Protein AF-A0A6L8BCR6-F1 (afdb_monomer_lite)

Radius of gyration: 25.53 Å; chains: 1; bounding box: 51×29×62 Å

Foldseek 3Di:
DDPPPPPPPPDDDDDDDDDDPVVVVVLVVVCVVVVHDSVVSVVVVCCVVVVVVVPPPDPCNPVPPPPDDDPVCVVVVCVPDVVVVVVVPD

Sequence (90 aa):
MLFITSYKMNIMARTTISMPEDLARMAQREAQRRGVSLSAVVRQALEQHLYRYRGRKLPWQGIVNRGVPAARDLDAELDRDWANDIVGDR

Secondary structure (DSSP, 8-state):
----------PPPP------HHHHHHHHHHHHHHTS-HHHHHHHHHHHHHHHHTT---TTTTTTTTTPPPGGGHHHHIIIIIHHHTTTT-

Structure (mmCIF, N/CA/C/O backbone):
data_AF-A0A6L8BCR6-F1
#
_entry.id   AF-A0A6L8BCR6-F1
#
loop_
_atom_site.group_PDB
_atom_site.id
_atom_site.type_symbol
_atom_site.label_atom_id
_atom_site.label_alt_id
_atom_site.label_comp_id
_atom_site.label_asym_id
_atom_site.label_entity_id
_atom_site.label_seq_id
_atom_site.pdbx_PDB_ins_code
_atom_site.Cartn_x
_atom_site.Cartn_y
_atom_site.Cartn_z
_atom_site.occupancy
_atom_site.B_iso_or_equiv
_atom_site.auth_seq_id
_atom_site.auth_comp_id
_atom_site.auth_asym_id
_atom_site.auth_atom_id
_atom_site.pdbx_PDB_model_num
ATOM 1 N N . MET A 1 1 ? 37.828 -18.799 -2.593 1.00 41.31 1 MET A N 1
ATOM 2 C CA . MET A 1 1 ? 37.143 -17.608 -3.135 1.00 41.31 1 MET A CA 1
ATOM 3 C C . MET A 1 1 ? 35.683 -17.691 -2.701 1.00 41.31 1 MET A C 1
ATOM 5 O O . MET A 1 1 ? 34.930 -18.460 -3.278 1.00 41.31 1 MET A O 1
ATOM 9 N N . LEU A 1 2 ? 35.327 -17.051 -1.584 1.00 33.94 2 LEU A N 1
ATOM 10 C CA . LEU A 1 2 ? 33.981 -17.134 -1.004 1.00 33.94 2 LEU A CA 1
ATOM 11 C C . LEU A 1 2 ? 33.117 -16.021 -1.604 1.00 33.94 2 LEU A C 1
ATOM 13 O O . LEU A 1 2 ? 33.380 -14.843 -1.373 1.00 33.94 2 LEU A O 1
ATOM 17 N N . PHE A 1 3 ? 32.106 -16.399 -2.387 1.00 40.91 3 PHE A N 1
ATOM 18 C CA . PHE A 1 3 ? 31.057 -15.491 -2.838 1.00 40.91 3 PHE A CA 1
ATOM 19 C C . PHE A 1 3 ? 30.186 -15.134 -1.634 1.00 40.91 3 PHE A C 1
ATOM 21 O O . PHE A 1 3 ? 29.323 -15.907 -1.222 1.00 40.91 3 PHE A O 1
ATOM 28 N N . ILE A 1 4 ? 30.427 -13.963 -1.046 1.00 43.91 4 ILE A N 1
ATOM 29 C CA . ILE A 1 4 ? 29.484 -13.358 -0.108 1.00 43.91 4 ILE A CA 1
ATOM 30 C C . ILE A 1 4 ? 28.322 -12.860 -0.962 1.00 43.91 4 ILE A C 1
ATOM 32 O O . ILE A 1 4 ? 28.360 -11.763 -1.519 1.00 43.91 4 ILE A O 1
ATOM 36 N N . THR A 1 5 ? 27.307 -13.704 -1.125 1.00 45.81 5 THR A N 1
ATOM 37 C CA . THR A 1 5 ? 26.014 -13.304 -1.674 1.00 45.81 5 THR A CA 1
ATOM 38 C C . THR A 1 5 ? 25.532 -12.125 -0.841 1.00 45.81 5 THR A C 1
ATOM 40 O O . THR A 1 5 ? 25.254 -12.273 0.348 1.00 45.81 5 THR A O 1
ATOM 43 N N . SER A 1 6 ? 25.510 -10.936 -1.443 1.00 46.59 6 SER A N 1
ATOM 44 C CA . SER A 1 6 ? 25.025 -9.712 -0.815 1.00 46.59 6 SER A CA 1
ATOM 45 C C . SER A 1 6 ? 23.593 -9.950 -0.339 1.00 46.59 6 SER A C 1
ATOM 47 O O . SER A 1 6 ? 22.647 -9.951 -1.128 1.00 46.59 6 SER A O 1
ATOM 49 N N . TYR A 1 7 ? 23.433 -10.212 0.957 1.00 52.22 7 TYR A N 1
ATOM 50 C CA . TYR A 1 7 ? 22.138 -10.247 1.612 1.00 52.22 7 TYR A CA 1
ATOM 51 C C . TYR A 1 7 ? 21.646 -8.804 1.642 1.00 52.22 7 TYR A C 1
ATOM 53 O O . TYR A 1 7 ? 21.942 -8.040 2.561 1.00 52.22 7 TYR A O 1
ATOM 61 N N . LYS A 1 8 ? 20.963 -8.387 0.574 1.00 61.88 8 LYS A N 1
ATOM 62 C CA . LYS A 1 8 ? 20.281 -7.100 0.525 1.00 61.88 8 LYS A CA 1
ATOM 63 C C . LYS A 1 8 ? 19.164 -7.180 1.560 1.00 61.88 8 LYS A C 1
ATOM 65 O O . LYS A 1 8 ? 18.075 -7.670 1.275 1.00 61.88 8 LYS A O 1
ATOM 70 N N . MET A 1 9 ? 19.473 -6.778 2.790 1.00 55.31 9 MET A N 1
ATOM 71 C CA . MET A 1 9 ? 18.509 -6.686 3.873 1.00 55.31 9 MET A CA 1
ATOM 72 C C . MET A 1 9 ? 17.385 -5.793 3.352 1.00 55.31 9 MET A C 1
ATOM 74 O O . MET A 1 9 ? 17.606 -4.621 3.049 1.00 55.31 9 MET A O 1
ATOM 78 N N . ASN A 1 10 ? 16.216 -6.382 3.105 1.00 64.38 10 ASN A N 1
ATOM 79 C CA . ASN A 1 10 ? 15.080 -5.693 2.510 1.00 64.38 10 ASN A CA 1
ATOM 80 C C . ASN A 1 10 ? 14.486 -4.775 3.585 1.00 64.38 10 ASN A C 1
ATOM 82 O O . ASN A 1 10 ? 13.541 -5.134 4.283 1.00 64.38 10 ASN A O 1
ATOM 86 N N . ILE A 1 11 ? 15.138 -3.637 3.816 1.00 72.12 11 ILE A N 1
ATOM 87 C CA . ILE A 1 11 ? 14.716 -2.665 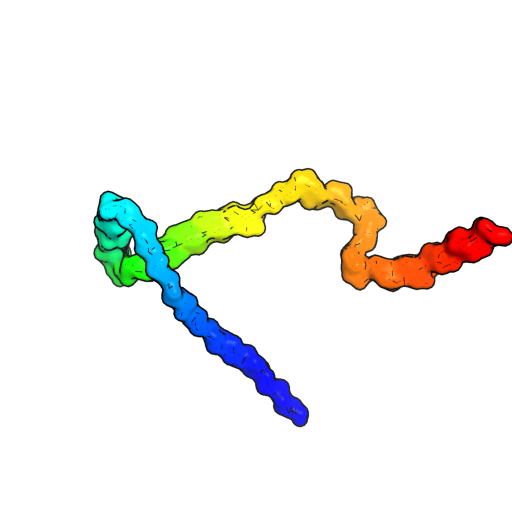4.818 1.00 72.12 11 ILE A CA 1
ATOM 88 C C . ILE A 1 11 ? 13.383 -2.096 4.335 1.00 72.12 11 ILE A C 1
ATOM 90 O O . ILE A 1 11 ? 13.302 -1.508 3.256 1.00 72.12 11 ILE A O 1
ATOM 94 N N . MET A 1 12 ? 12.321 -2.281 5.123 1.00 79.69 12 MET A N 1
ATOM 95 C CA . MET A 1 12 ? 11.036 -1.662 4.816 1.00 79.69 12 MET A CA 1
ATOM 96 C C . MET A 1 12 ? 11.171 -0.143 4.910 1.00 79.69 12 MET A C 1
ATOM 98 O O . MET A 1 12 ? 11.414 0.400 5.989 1.00 79.69 12 MET A O 1
ATOM 102 N N . ALA A 1 13 ? 10.963 0.549 3.792 1.00 84.31 13 ALA A N 1
ATOM 103 C CA . ALA A 1 13 ? 10.838 1.997 3.797 1.00 84.31 13 ALA A CA 1
ATOM 104 C C . ALA A 1 13 ? 9.582 2.406 4.586 1.00 84.31 13 ALA A C 1
ATOM 106 O O . ALA A 1 13 ? 8.492 1.871 4.368 1.00 84.31 13 ALA A O 1
ATOM 107 N N . ARG A 1 14 ? 9.735 3.356 5.514 1.00 88.38 14 ARG A N 1
ATOM 108 C CA . ARG A 1 14 ? 8.611 3.946 6.246 1.00 88.38 14 ARG A CA 1
ATOM 109 C C . ARG A 1 14 ? 8.130 5.182 5.498 1.00 88.38 14 ARG A C 1
ATOM 111 O O . ARG A 1 14 ? 8.865 6.157 5.383 1.00 88.38 14 ARG A O 1
ATOM 118 N N . THR A 1 15 ? 6.885 5.150 5.042 1.00 90.88 15 THR A N 1
ATOM 119 C CA . THR A 1 15 ? 6.247 6.278 4.358 1.00 90.88 15 THR A CA 1
ATOM 120 C C . THR A 1 15 ? 5.039 6.735 5.161 1.00 90.88 15 THR A C 1
ATOM 122 O O . THR A 1 15 ? 4.141 5.941 5.440 1.00 90.88 15 THR A O 1
ATOM 125 N N . THR A 1 16 ? 5.016 8.012 5.537 1.00 94.25 16 THR A N 1
ATOM 126 C CA . THR A 1 16 ? 3.841 8.647 6.142 1.00 94.25 16 THR A CA 1
ATOM 127 C C . THR A 1 16 ? 2.998 9.244 5.026 1.00 94.25 16 THR A C 1
ATOM 129 O O . THR A 1 16 ? 3.494 10.057 4.251 1.00 94.25 16 THR A O 1
ATOM 132 N N . ILE A 1 17 ? 1.734 8.836 4.936 1.00 91.00 17 ILE A N 1
ATOM 133 C CA . ILE A 1 17 ? 0.782 9.353 3.950 1.00 91.00 17 ILE A CA 1
ATOM 134 C C . ILE A 1 17 ? -0.376 10.032 4.672 1.00 91.00 17 ILE A C 1
ATOM 136 O O . ILE A 1 17 ? -0.854 9.532 5.689 1.00 91.00 17 ILE A O 1
ATOM 140 N N . SER A 1 18 ? -0.830 11.160 4.135 1.00 95.38 18 SER A N 1
ATOM 141 C CA . SER A 1 18 ? -2.119 11.736 4.519 1.00 95.38 18 SER A CA 1
ATOM 142 C C . SER A 1 18 ? -3.198 11.094 3.656 1.00 95.38 18 SER A C 1
ATOM 144 O O . SER A 1 18 ? -3.010 10.946 2.449 1.00 95.38 18 SER A O 1
ATOM 146 N N . MET A 1 19 ? -4.310 10.690 4.263 1.00 94.31 19 MET A N 1
ATOM 147 C CA . MET A 1 19 ? -5.447 10.122 3.543 1.00 94.31 19 MET A CA 1
ATOM 148 C C . MET A 1 19 ? -6.763 10.682 4.086 1.00 94.31 19 MET A C 1
ATOM 150 O O . MET A 1 19 ? -6.814 11.048 5.262 1.00 94.31 19 MET A O 1
ATOM 154 N N . PRO A 1 20 ? -7.818 10.727 3.257 1.00 97.56 20 PRO A N 1
ATOM 155 C CA . PRO A 1 20 ? -9.163 11.050 3.715 1.00 97.56 20 PRO A CA 1
ATOM 156 C C . PRO A 1 20 ? -9.617 10.142 4.870 1.00 97.56 20 PRO A C 1
ATOM 158 O O . PRO A 1 20 ? -9.305 8.948 4.908 1.00 97.56 20 PRO A O 1
ATOM 161 N N . GLU A 1 21 ? -10.343 10.709 5.834 1.00 96.25 21 GLU A N 1
ATOM 162 C CA . GLU A 1 21 ? -10.737 10.011 7.066 1.00 96.25 21 GLU A CA 1
ATOM 163 C C . GLU A 1 21 ? -11.720 8.857 6.806 1.00 96.25 21 GLU A C 1
ATOM 165 O O . GLU A 1 21 ? -11.661 7.797 7.433 1.00 96.25 21 GLU A O 1
ATOM 170 N N . ASP A 1 22 ? -12.633 9.039 5.859 1.00 97.38 22 ASP A N 1
ATOM 171 C CA . ASP A 1 22 ? -13.522 7.995 5.358 1.00 97.38 22 ASP A CA 1
ATOM 172 C C . ASP A 1 22 ? -12.735 6.804 4.790 1.00 97.38 22 ASP A C 1
ATOM 174 O O . ASP A 1 22 ? -13.018 5.657 5.152 1.00 97.38 22 ASP A O 1
ATOM 178 N N . LEU A 1 23 ? -11.690 7.061 3.999 1.00 96.00 23 LEU A N 1
ATOM 179 C CA . LEU A 1 23 ? -10.816 6.019 3.461 1.00 96.00 23 LEU A CA 1
ATOM 180 C C . LEU A 1 23 ? -10.038 5.292 4.566 1.00 96.00 23 LEU A C 1
ATOM 182 O O . LEU A 1 23 ? -9.959 4.059 4.552 1.00 96.00 23 LEU A O 1
ATOM 186 N N . ALA A 1 24 ? -9.529 6.028 5.556 1.00 95.94 24 ALA A N 1
ATOM 187 C CA . ALA A 1 24 ? -8.856 5.444 6.714 1.00 95.94 24 ALA A CA 1
ATOM 188 C C . ALA A 1 24 ? -9.787 4.499 7.494 1.00 95.94 24 ALA A C 1
ATOM 190 O O . ALA A 1 24 ? -9.401 3.369 7.813 1.00 95.94 24 ALA A O 1
ATOM 191 N N . ARG A 1 25 ? -11.037 4.917 7.739 1.00 97.19 25 ARG A N 1
ATOM 192 C CA . ARG A 1 25 ? -12.050 4.090 8.417 1.00 97.19 25 ARG A CA 1
ATOM 193 C C . ARG A 1 25 ? -12.393 2.835 7.620 1.00 97.19 25 ARG A C 1
ATOM 195 O O . ARG A 1 25 ? -12.503 1.758 8.207 1.00 97.19 25 ARG A O 1
ATOM 202 N N . MET A 1 26 ? -12.538 2.943 6.300 1.00 96.81 26 MET A N 1
ATOM 203 C CA . MET A 1 26 ? -12.779 1.777 5.442 1.00 96.81 26 MET A CA 1
ATOM 204 C C . MET A 1 26 ? -11.619 0.777 5.509 1.00 96.81 26 MET A C 1
ATOM 206 O O . MET A 1 26 ? -11.851 -0.417 5.703 1.00 96.81 26 MET A O 1
ATOM 210 N N . ALA A 1 27 ? -10.376 1.255 5.429 1.00 95.31 27 ALA A N 1
ATOM 211 C CA . ALA A 1 27 ? -9.196 0.399 5.509 1.00 95.31 27 ALA A CA 1
ATOM 212 C C . ALA A 1 27 ? -9.059 -0.290 6.881 1.00 95.31 27 ALA A C 1
ATOM 214 O O . ALA A 1 27 ? -8.705 -1.468 6.946 1.00 95.31 27 ALA A O 1
ATOM 215 N N . GLN A 1 28 ? -9.392 0.404 7.975 1.00 96.69 28 GLN A N 1
ATOM 216 C CA . GLN A 1 28 ? -9.407 -0.176 9.324 1.00 96.69 28 GLN A CA 1
ATOM 217 C C . GLN A 1 28 ? -10.468 -1.268 9.481 1.00 96.69 28 GLN A C 1
ATOM 219 O O . GLN A 1 28 ? -10.166 -2.335 10.017 1.00 96.69 28 GLN A O 1
ATOM 224 N N . ARG A 1 29 ? -11.689 -1.037 8.986 1.00 97.75 29 ARG A N 1
ATOM 225 C CA . ARG A 1 29 ? -12.747 -2.060 8.990 1.00 97.75 29 ARG A CA 1
ATOM 226 C C . ARG A 1 29 ? -12.322 -3.300 8.214 1.00 97.75 29 ARG A C 1
ATOM 228 O O . ARG A 1 29 ? -12.550 -4.414 8.673 1.00 97.75 29 ARG A O 1
ATOM 235 N N . GLU A 1 30 ? -11.665 -3.116 7.072 1.00 97.56 30 GLU A N 1
ATOM 236 C CA . GLU A 1 30 ? -11.187 -4.240 6.268 1.00 97.56 30 GLU A CA 1
ATOM 237 C C . GLU A 1 30 ? -10.061 -5.013 6.966 1.00 97.56 30 GLU A C 1
ATOM 239 O O . GLU A 1 30 ? -10.043 -6.244 6.927 1.00 97.56 30 GLU A O 1
ATOM 244 N N . ALA A 1 31 ? -9.160 -4.310 7.655 1.00 97.44 31 ALA A N 1
ATOM 245 C CA . ALA A 1 31 ? -8.114 -4.922 8.470 1.00 97.44 31 ALA A CA 1
ATOM 246 C C . ALA A 1 31 ? -8.715 -5.786 9.591 1.00 97.44 31 ALA A C 1
ATOM 248 O O . ALA A 1 31 ? -8.333 -6.946 9.748 1.00 97.44 31 ALA A O 1
ATOM 249 N N . GLN A 1 32 ? -9.721 -5.258 10.297 1.00 97.56 32 GLN A N 1
ATOM 250 C CA . GLN A 1 32 ? -10.460 -5.990 11.329 1.00 97.56 32 GLN A CA 1
ATOM 251 C C . GLN A 1 32 ? -11.189 -7.207 10.752 1.00 97.56 32 GLN A C 1
ATOM 253 O O . GLN A 1 32 ? -11.048 -8.306 11.283 1.00 97.56 32 GLN A O 1
ATOM 258 N N . ARG A 1 33 ? -11.908 -7.041 9.633 1.00 97.50 33 ARG A N 1
ATOM 259 C CA . ARG A 1 33 ? -12.649 -8.130 8.977 1.00 97.50 33 ARG A CA 1
ATOM 260 C C . ARG A 1 33 ? -11.740 -9.292 8.577 1.00 97.50 33 ARG A C 1
ATOM 262 O O . ARG A 1 33 ? -12.152 -10.443 8.657 1.00 97.50 33 ARG A O 1
ATOM 269 N N . ARG A 1 34 ? -10.521 -8.990 8.122 1.00 96.50 34 ARG A N 1
ATOM 270 C CA . ARG A 1 34 ? -9.537 -9.987 7.675 1.00 96.50 34 ARG A CA 1
ATOM 271 C C . ARG A 1 34 ? -8.628 -10.504 8.793 1.00 96.50 34 ARG A C 1
ATOM 273 O O . ARG A 1 34 ? -7.868 -11.431 8.540 1.00 96.50 34 ARG A O 1
ATOM 280 N N . GLY A 1 35 ? -8.658 -9.905 9.986 1.00 97.44 35 GLY A N 1
ATOM 281 C CA . GLY A 1 35 ? -7.737 -10.245 11.074 1.00 97.44 35 GLY A CA 1
ATOM 282 C C . GLY A 1 35 ? -6.268 -9.934 10.759 1.00 97.44 35 GLY A C 1
ATOM 283 O O . GLY A 1 35 ? -5.378 -10.644 11.219 1.00 97.44 35 GLY A O 1
ATOM 284 N N . VAL A 1 36 ? -5.996 -8.900 9.953 1.00 97.12 36 VAL A N 1
ATOM 285 C CA . VAL A 1 36 ? -4.631 -8.497 9.555 1.00 97.12 36 VAL A CA 1
ATOM 286 C C . VAL A 1 36 ? -4.347 -7.045 9.935 1.00 97.12 36 VAL A C 1
ATOM 288 O O . VAL A 1 36 ? -5.249 -6.290 10.290 1.00 97.12 36 VAL A O 1
ATOM 291 N N . SER A 1 37 ? -3.085 -6.617 9.851 1.00 96.75 37 SER A N 1
ATOM 292 C CA . SER A 1 37 ? -2.724 -5.223 10.125 1.00 96.75 37 SER A CA 1
ATOM 293 C C . SER A 1 37 ? -3.205 -4.267 9.026 1.00 96.75 37 SER A C 1
ATOM 295 O O . SER A 1 37 ? -3.272 -4.618 7.846 1.00 96.75 37 SER A O 1
ATOM 297 N N . LEU A 1 38 ? -3.442 -3.002 9.393 1.00 94.81 38 LEU A N 1
ATOM 298 C CA . LEU A 1 38 ? -3.759 -1.935 8.435 1.00 94.81 38 LEU A CA 1
ATOM 299 C C . LEU A 1 38 ? -2.682 -1.807 7.345 1.00 94.81 38 LEU A C 1
ATOM 301 O O . LEU A 1 38 ? -2.994 -1.662 6.167 1.00 94.81 38 LEU A O 1
ATOM 305 N N . SER A 1 39 ? -1.407 -1.921 7.726 1.00 92.94 39 SER A N 1
ATOM 306 C CA . SER A 1 39 ? -0.287 -1.879 6.783 1.00 92.94 39 SER A CA 1
ATOM 307 C C . SER A 1 39 ? -0.301 -3.040 5.787 1.00 92.94 39 SER A C 1
ATOM 309 O O . SER A 1 39 ? 0.106 -2.847 4.644 1.00 92.94 39 SER A O 1
ATOM 311 N N . ALA A 1 40 ? -0.798 -4.221 6.173 1.00 94.25 40 ALA A N 1
ATOM 312 C CA . ALA A 1 40 ? -0.967 -5.345 5.257 1.00 94.25 40 ALA A CA 1
ATOM 313 C C . ALA A 1 40 ? -2.078 -5.078 4.232 1.00 94.25 40 ALA A C 1
ATOM 315 O O . ALA A 1 40 ? -1.867 -5.313 3.043 1.00 94.25 40 ALA A O 1
ATOM 316 N N . VAL A 1 41 ? -3.213 -4.515 4.665 1.00 96.06 41 VAL A N 1
ATOM 317 C CA . VAL A 1 41 ? -4.304 -4.108 3.759 1.00 96.06 41 VAL A CA 1
ATOM 318 C C . VAL A 1 41 ? -3.819 -3.063 2.757 1.00 96.06 41 VAL A C 1
ATOM 320 O O . VAL A 1 41 ? -4.020 -3.221 1.553 1.00 96.06 41 VAL A O 1
ATOM 323 N N . VAL A 1 42 ? -3.136 -2.021 3.240 1.00 94.19 42 VAL A N 1
ATOM 324 C CA . VAL A 1 42 ? -2.601 -0.947 2.391 1.00 94.19 42 VAL A CA 1
ATOM 325 C C . VAL A 1 42 ? -1.559 -1.488 1.413 1.00 94.19 42 VAL A C 1
ATOM 327 O O . VAL A 1 42 ? -1.620 -1.167 0.228 1.00 94.19 42 VAL A O 1
ATOM 330 N N . ARG A 1 43 ? -0.643 -2.354 1.871 1.00 91.88 43 ARG A N 1
ATOM 331 C CA . ARG A 1 43 ? 0.342 -3.009 0.999 1.00 91.88 43 ARG A CA 1
ATOM 332 C C . ARG A 1 43 ? -0.345 -3.797 -0.110 1.00 91.88 43 ARG A C 1
ATOM 334 O O . ARG A 1 43 ? -0.027 -3.583 -1.271 1.00 91.88 43 ARG A O 1
ATOM 341 N N . GLN A 1 44 ? -1.311 -4.648 0.232 1.00 93.00 44 GLN A N 1
ATOM 342 C CA . GLN A 1 44 ? -2.029 -5.461 -0.747 1.00 93.00 44 GLN A CA 1
ATOM 343 C C . GLN A 1 44 ? -2.779 -4.592 -1.767 1.00 93.00 44 GLN A C 1
ATOM 345 O O . GLN A 1 44 ? -2.752 -4.888 -2.960 1.00 93.00 44 GLN A O 1
ATOM 350 N N . ALA A 1 45 ? -3.424 -3.510 -1.324 1.00 93.19 45 ALA A N 1
ATOM 351 C CA . ALA A 1 45 ? -4.116 -2.585 -2.218 1.00 93.19 45 ALA A CA 1
ATOM 352 C C . ALA A 1 45 ? -3.143 -1.885 -3.185 1.00 93.19 45 ALA A C 1
ATOM 354 O O . ALA A 1 45 ? -3.409 -1.815 -4.386 1.00 93.19 45 AL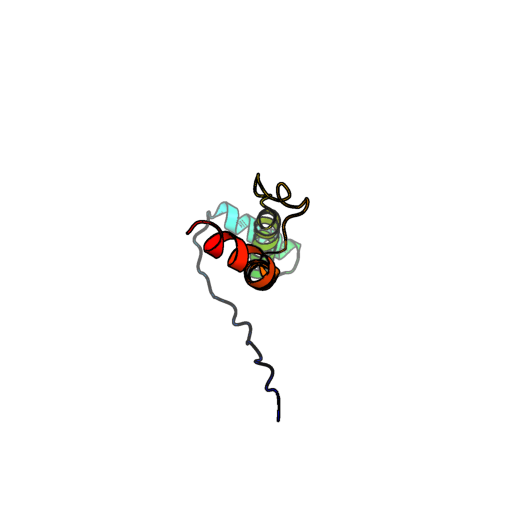A A O 1
ATOM 355 N N . LEU A 1 46 ? -1.995 -1.416 -2.680 1.00 91.69 46 LEU A N 1
ATOM 356 C CA . LEU A 1 46 ? -0.946 -0.804 -3.497 1.00 91.69 46 LEU A CA 1
ATOM 357 C C . LEU A 1 46 ? -0.336 -1.803 -4.477 1.00 91.69 46 LEU A C 1
ATOM 359 O O . LEU A 1 46 ? -0.153 -1.467 -5.641 1.00 91.69 46 LEU A O 1
ATOM 363 N N . GLU A 1 47 ? -0.057 -3.027 -4.040 1.00 90.19 47 GLU A N 1
ATOM 364 C CA . GLU A 1 47 ? 0.429 -4.097 -4.906 1.00 90.19 47 GLU A CA 1
ATOM 365 C C . GLU A 1 47 ? -0.577 -4.372 -6.023 1.00 90.19 47 GLU A C 1
ATOM 367 O O . GLU A 1 47 ? -0.220 -4.282 -7.191 1.00 90.19 47 GLU A O 1
ATOM 372 N N . GLN A 1 48 ? -1.846 -4.619 -5.705 1.00 90.12 48 GLN A N 1
ATOM 373 C CA . GLN A 1 48 ? -2.874 -4.879 -6.717 1.00 90.12 48 GLN A CA 1
ATOM 374 C C . GLN A 1 48 ? -3.016 -3.727 -7.716 1.00 90.12 48 GLN A C 1
ATOM 376 O O . GLN A 1 48 ? -3.146 -3.964 -8.919 1.00 90.12 48 GLN A O 1
ATOM 381 N N . HIS A 1 49 ? -2.965 -2.485 -7.235 1.00 88.06 49 HIS A N 1
ATOM 382 C CA . HIS A 1 49 ? -3.055 -1.315 -8.095 1.00 88.06 49 HIS A CA 1
ATOM 383 C C . HIS A 1 49 ? -1.810 -1.183 -8.980 1.00 88.06 49 HIS A C 1
ATOM 385 O O . HIS A 1 49 ? -1.922 -1.148 -10.201 1.00 88.06 49 HIS A O 1
ATOM 391 N N . LEU A 1 50 ? -0.614 -1.177 -8.391 1.00 85.31 50 LEU A N 1
ATOM 392 C CA . LEU A 1 50 ? 0.642 -0.923 -9.099 1.00 85.31 50 LEU A CA 1
ATOM 393 C C . LEU A 1 50 ? 1.096 -2.103 -9.968 1.00 85.31 50 LEU A C 1
ATOM 395 O O . LEU A 1 50 ? 1.621 -1.876 -11.057 1.00 85.31 50 LEU A O 1
ATOM 399 N N . TYR A 1 51 ? 0.866 -3.355 -9.558 1.00 73.00 51 TYR A N 1
ATOM 400 C CA . TYR A 1 51 ? 1.126 -4.519 -10.414 1.00 73.00 51 TYR A CA 1
ATOM 401 C C . TYR A 1 51 ? 0.239 -4.504 -11.657 1.00 73.00 51 TYR A C 1
ATOM 403 O O . TYR A 1 51 ? 0.718 -4.847 -12.736 1.00 73.00 51 TYR A O 1
ATOM 411 N N . ARG A 1 52 ? -1.004 -4.015 -11.555 1.00 62.34 52 ARG A N 1
ATOM 412 C CA . ARG A 1 52 ? -1.861 -3.806 -12.730 1.00 62.34 52 ARG A CA 1
ATOM 413 C C . ARG A 1 52 ? -1.281 -2.768 -13.702 1.00 62.34 52 ARG A C 1
ATOM 415 O O . ARG A 1 52 ? -1.502 -2.88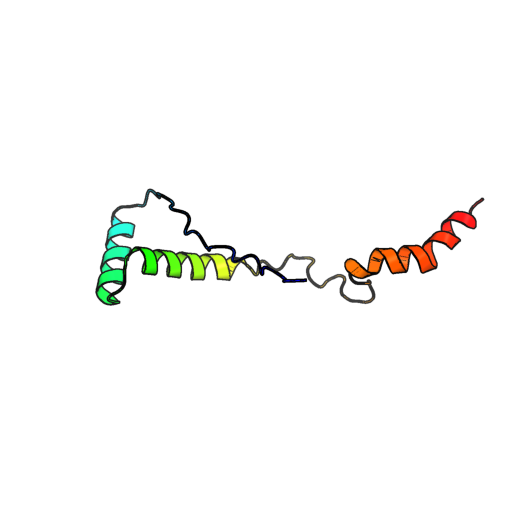3 -14.903 1.00 62.34 52 ARG A O 1
ATOM 422 N N . TYR A 1 53 ? -0.486 -1.813 -13.214 1.00 59.53 53 TYR A N 1
ATOM 423 C CA . TYR A 1 53 ? 0.207 -0.812 -14.038 1.00 59.53 53 TYR A CA 1
ATOM 424 C C . TYR A 1 53 ? 1.577 -1.248 -14.575 1.00 59.53 53 TYR A C 1
ATOM 426 O O . TYR A 1 53 ? 2.071 -0.630 -15.519 1.00 59.53 53 TYR A O 1
ATOM 434 N N . ARG A 1 54 ? 2.190 -2.324 -14.058 1.00 58.69 54 ARG A N 1
ATOM 435 C CA . ARG A 1 54 ? 3.480 -2.834 -14.573 1.00 58.69 54 ARG A CA 1
ATOM 436 C C . ARG A 1 54 ? 3.408 -3.409 -15.992 1.00 58.69 54 ARG A C 1
ATOM 438 O O . ARG A 1 54 ? 4.443 -3.714 -16.571 1.00 58.69 54 ARG A O 1
ATOM 445 N N . GLY A 1 55 ? 2.212 -3.515 -16.565 1.00 58.56 55 GLY A N 1
ATOM 446 C CA . GLY A 1 55 ? 1.975 -3.934 -17.943 1.00 58.56 55 GLY A CA 1
ATOM 447 C C . GLY A 1 55 ? 1.453 -2.819 -18.844 1.00 58.56 55 GLY A C 1
ATOM 448 O O . GLY A 1 55 ? 0.550 -3.083 -19.638 1.00 58.56 55 GLY A O 1
ATOM 449 N N . ARG A 1 56 ? 1.956 -1.576 -18.752 1.00 57.22 56 ARG A N 1
ATOM 450 C CA . ARG A 1 56 ? 1.650 -0.595 -19.805 1.00 57.22 56 ARG A CA 1
ATOM 451 C C . ARG A 1 56 ? 2.286 -1.094 -21.104 1.00 57.22 56 ARG A C 1
ATOM 453 O O . ARG A 1 56 ? 3.480 -0.909 -21.310 1.00 57.22 56 ARG A O 1
ATOM 460 N N . LYS A 1 57 ? 1.485 -1.739 -21.960 1.00 58.91 57 LYS A N 1
ATOM 461 C CA . LYS A 1 57 ? 1.866 -2.046 -23.341 1.00 58.91 57 LYS A CA 1
ATOM 462 C C . LYS A 1 57 ? 2.279 -0.731 -23.988 1.00 58.91 57 LYS A C 1
ATOM 464 O O . LYS A 1 57 ? 1.440 0.159 -24.153 1.00 58.91 57 LYS A O 1
ATOM 469 N N . LEU A 1 58 ? 3.564 -0.579 -24.292 1.00 67.06 58 LEU A N 1
ATOM 470 C CA . LEU A 1 58 ? 3.996 0.552 -25.104 1.00 67.06 58 LEU A CA 1
ATOM 471 C C . LEU A 1 58 ? 3.361 0.361 -26.488 1.00 67.06 58 LEU A C 1
ATOM 473 O O . LEU A 1 58 ? 3.331 -0.772 -26.971 1.00 67.06 58 LEU A O 1
ATOM 477 N N . PRO A 1 59 ? 2.837 1.414 -27.136 1.00 67.38 59 PRO A N 1
ATOM 478 C CA . PRO A 1 59 ? 2.158 1.259 -28.422 1.00 67.38 59 PRO A CA 1
ATOM 479 C C . PRO A 1 59 ? 3.066 0.664 -29.511 1.00 67.38 59 PRO A C 1
ATOM 481 O O . PRO A 1 59 ? 2.572 0.080 -30.466 1.00 67.38 59 PRO A O 1
ATOM 484 N N . TRP A 1 60 ? 4.387 0.744 -29.335 1.00 66.81 60 TRP A N 1
ATOM 485 C CA . TRP A 1 60 ? 5.393 0.144 -30.212 1.00 66.81 60 TRP A CA 1
ATOM 486 C C . TRP A 1 60 ? 5.942 -1.212 -29.738 1.00 66.81 60 TRP A C 1
ATOM 488 O O . TRP A 1 60 ? 6.784 -1.814 -30.408 1.00 66.81 60 TRP A O 1
ATOM 498 N N . GLN A 1 61 ? 5.495 -1.720 -28.588 1.00 69.00 61 GLN A N 1
ATOM 499 C CA . GLN A 1 61 ? 5.968 -2.991 -28.044 1.00 69.00 61 GLN A CA 1
ATOM 500 C C . GLN A 1 61 ? 5.509 -4.149 -28.938 1.00 69.00 61 GLN A C 1
ATOM 502 O O . GLN A 1 61 ? 4.319 -4.443 -29.023 1.00 69.00 61 GLN A O 1
ATOM 507 N N . GLY A 1 62 ? 6.463 -4.806 -29.603 1.00 64.31 62 GLY A N 1
ATOM 508 C CA . GLY A 1 62 ? 6.210 -5.896 -30.551 1.00 64.31 62 GLY A CA 1
ATOM 509 C C . GLY A 1 62 ? 6.180 -5.487 -32.028 1.00 64.31 62 GLY A C 1
ATOM 510 O O . GLY A 1 62 ? 6.117 -6.377 -32.871 1.00 64.31 62 GLY A O 1
ATOM 511 N N . ILE A 1 63 ? 6.292 -4.190 -32.359 1.00 65.75 63 ILE A N 1
ATOM 512 C CA . ILE A 1 63 ? 6.398 -3.726 -33.758 1.00 65.75 63 ILE A CA 1
ATOM 513 C C . ILE A 1 63 ? 7.716 -4.197 -34.400 1.00 65.75 63 ILE A C 1
ATOM 515 O O . ILE A 1 63 ? 7.732 -4.583 -35.563 1.00 65.75 63 ILE A O 1
ATOM 519 N N . VAL A 1 64 ? 8.808 -4.230 -33.632 1.00 60.41 64 VAL A N 1
ATOM 520 C CA . VAL A 1 64 ? 10.167 -4.534 -34.125 1.00 60.41 64 VAL A CA 1
ATOM 521 C C . VAL A 1 64 ? 10.578 -6.010 -34.026 1.00 60.41 64 VAL A C 1
ATOM 523 O O . VAL A 1 64 ? 11.703 -6.358 -34.355 1.00 60.41 64 VAL A O 1
ATOM 526 N N . ASN A 1 65 ? 9.681 -6.921 -33.631 1.00 57.09 65 ASN A N 1
ATOM 527 C CA . ASN A 1 65 ? 10.044 -8.331 -33.404 1.00 57.09 65 ASN A CA 1
ATOM 528 C C . ASN A 1 65 ? 10.182 -9.184 -34.687 1.00 57.09 65 ASN A C 1
ATOM 530 O O . ASN A 1 65 ? 10.338 -10.400 -34.588 1.00 57.09 65 ASN A O 1
ATOM 534 N N . ARG A 1 66 ? 10.118 -8.597 -35.891 1.00 54.44 66 ARG A N 1
ATOM 535 C CA . ARG A 1 66 ? 10.447 -9.311 -37.139 1.00 54.44 66 ARG A CA 1
ATOM 536 C C . ARG A 1 66 ? 11.828 -8.896 -37.628 1.00 54.44 66 ARG A C 1
ATOM 538 O O . ARG A 1 66 ? 11.962 -7.859 -38.261 1.00 54.44 66 ARG A O 1
ATOM 545 N N . GLY A 1 67 ? 12.819 -9.743 -37.362 1.00 61.59 67 GLY A N 1
ATOM 546 C CA . GLY A 1 67 ? 14.127 -9.684 -38.019 1.00 61.59 67 GLY A CA 1
ATOM 547 C C . GLY A 1 67 ? 15.113 -8.651 -37.476 1.00 61.59 67 GLY A C 1
ATOM 548 O O . GLY A 1 67 ? 16.179 -8.520 -38.057 1.00 61.59 67 GLY A O 1
ATOM 549 N N . VAL A 1 68 ? 14.794 -7.944 -36.386 1.00 65.38 68 VAL A N 1
ATOM 550 C CA . VAL A 1 68 ? 15.750 -7.047 -35.723 1.00 65.38 68 VAL A CA 1
ATOM 551 C C . VAL A 1 68 ? 16.439 -7.803 -34.578 1.00 65.38 68 VAL A C 1
ATOM 553 O O . VAL A 1 68 ? 15.740 -8.439 -33.779 1.00 65.38 68 VAL A O 1
ATOM 556 N N . PRO A 1 69 ? 17.777 -7.754 -34.476 1.00 67.19 69 PRO A N 1
ATOM 557 C CA . PRO A 1 69 ? 18.528 -8.378 -33.390 1.00 67.19 69 PRO A CA 1
ATOM 558 C C . PRO A 1 69 ? 18.110 -7.821 -32.034 1.00 67.19 69 PRO A C 1
ATOM 560 O O . PRO A 1 69 ? 17.667 -6.674 -31.912 1.00 67.19 69 PRO A O 1
ATOM 563 N N . ALA A 1 70 ? 18.263 -8.621 -30.979 1.00 73.88 70 ALA A N 1
ATOM 564 C CA . ALA A 1 70 ? 18.035 -8.103 -29.640 1.00 73.88 70 ALA A CA 1
ATOM 565 C C . ALA A 1 70 ? 19.075 -7.019 -29.320 1.00 73.88 70 ALA A C 1
ATOM 567 O O . ALA A 1 70 ? 20.221 -7.103 -29.743 1.00 73.88 70 ALA A O 1
ATOM 568 N N . ALA A 1 71 ? 18.701 -6.032 -28.499 1.00 73.06 71 ALA A N 1
ATOM 569 C CA . ALA A 1 71 ? 19.578 -4.907 -28.155 1.00 73.06 71 ALA A CA 1
ATOM 570 C C . ALA A 1 71 ? 20.949 -5.331 -27.586 1.00 73.06 71 ALA A C 1
ATOM 572 O O . ALA A 1 71 ? 21.929 -4.617 -27.734 1.00 73.06 71 ALA A O 1
ATOM 573 N N . ARG A 1 72 ? 21.017 -6.503 -26.946 1.00 76.00 72 ARG A N 1
ATOM 574 C CA . ARG A 1 72 ? 22.254 -7.083 -26.400 1.00 76.00 72 ARG A CA 1
ATOM 575 C C . ARG A 1 72 ? 23.208 -7.645 -27.461 1.00 76.00 72 ARG A C 1
ATOM 577 O O . ARG A 1 72 ? 24.368 -7.868 -27.153 1.00 76.00 72 ARG A O 1
ATOM 584 N N . ASP A 1 73 ? 22.696 -7.918 -28.656 1.00 76.81 73 ASP A N 1
ATOM 585 C CA . ASP A 1 73 ? 23.430 -8.525 -29.767 1.00 76.81 73 ASP A CA 1
ATOM 586 C C . ASP A 1 73 ? 23.866 -7.453 -30.791 1.00 76.81 73 ASP A C 1
ATOM 588 O O . ASP A 1 73 ?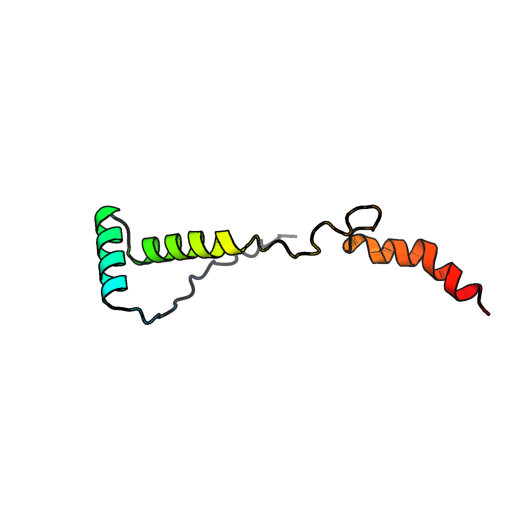 24.535 -7.782 -31.766 1.00 76.81 73 ASP A O 1
ATOM 592 N N . LEU A 1 74 ? 23.514 -6.17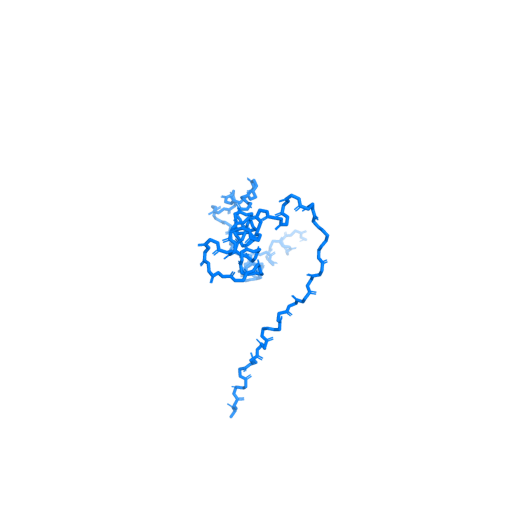5 -30.556 1.00 75.75 74 LEU A N 1
ATOM 593 C CA . LEU A 1 74 ? 23.795 -5.052 -31.459 1.00 75.75 74 LEU A CA 1
ATOM 594 C C . LEU A 1 74 ? 25.289 -4.861 -31.715 1.00 75.75 74 LEU A C 1
ATOM 596 O O . LEU A 1 74 ? 25.674 -4.696 -32.867 1.00 75.75 74 LEU A O 1
ATOM 600 N N . ASP A 1 75 ? 26.125 -4.931 -30.678 1.00 78.06 75 ASP A N 1
ATOM 601 C CA . ASP A 1 75 ? 27.573 -4.722 -30.822 1.00 78.06 75 ASP A CA 1
ATOM 602 C C . ASP A 1 75 ? 28.195 -5.782 -31.750 1.00 78.06 75 ASP A C 1
ATOM 604 O O . ASP A 1 75 ? 28.962 -5.466 -32.654 1.00 78.06 75 ASP A O 1
ATOM 608 N N . ALA A 1 76 ? 27.770 -7.042 -31.608 1.00 78.50 76 ALA A N 1
ATOM 609 C CA . ALA A 1 76 ? 28.253 -8.155 -32.425 1.00 78.50 76 ALA A CA 1
ATOM 610 C C . ALA A 1 76 ? 27.734 -8.139 -33.876 1.00 78.50 76 ALA A C 1
ATOM 612 O O . ALA A 1 76 ? 28.236 -8.894 -34.714 1.00 78.50 76 ALA A O 1
ATOM 613 N N . GLU A 1 77 ? 26.684 -7.371 -34.165 1.00 72.69 77 GLU A N 1
ATOM 614 C CA . GLU A 1 77 ? 26.187 -7.141 -35.525 1.00 72.69 77 GLU A CA 1
ATOM 615 C C . GLU A 1 77 ? 26.873 -5.941 -36.178 1.00 72.69 77 GLU A C 1
ATOM 617 O O . GLU A 1 77 ? 27.280 -6.026 -37.338 1.00 72.69 77 GLU A O 1
ATOM 622 N N . LEU A 1 78 ? 27.090 -4.870 -35.406 1.00 75.50 78 LEU A N 1
ATOM 623 C CA . LEU A 1 78 ? 27.843 -3.692 -35.837 1.00 75.50 78 LEU A CA 1
ATOM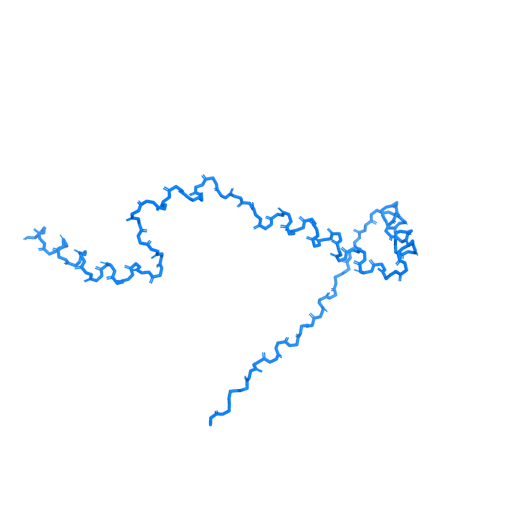 624 C C . LEU A 1 78 ? 29.257 -4.074 -36.296 1.00 75.50 78 LEU A C 1
ATOM 626 O O . LEU A 1 78 ? 29.718 -3.618 -37.342 1.00 75.50 78 LEU A O 1
ATOM 630 N N . ASP A 1 79 ? 29.909 -4.960 -35.541 1.00 76.81 79 ASP A N 1
ATOM 631 C CA . ASP A 1 79 ? 31.249 -5.460 -35.855 1.00 76.81 79 ASP A CA 1
ATOM 632 C C . ASP A 1 79 ? 31.286 -6.348 -37.112 1.00 76.81 79 ASP A C 1
ATOM 634 O O . ASP A 1 79 ? 32.334 -6.467 -37.747 1.00 76.81 79 ASP A O 1
ATOM 638 N N . ARG A 1 80 ? 30.168 -6.992 -37.478 1.00 70.00 80 ARG A N 1
ATOM 639 C CA . ARG A 1 80 ? 30.109 -7.929 -38.611 1.00 70.00 80 ARG A CA 1
ATOM 640 C C . ARG A 1 80 ? 29.921 -7.226 -39.946 1.00 70.00 80 ARG A C 1
ATOM 642 O O . ARG A 1 80 ? 30.709 -7.443 -40.864 1.00 70.00 80 ARG A O 1
ATOM 649 N N . ASP A 1 81 ? 28.885 -6.402 -40.045 1.00 63.12 81 ASP A N 1
ATOM 650 C CA . ASP A 1 81 ? 28.389 -5.972 -41.354 1.00 63.12 81 ASP A CA 1
ATOM 651 C C . ASP A 1 81 ? 28.671 -4.489 -41.628 1.00 63.12 81 ASP A C 1
ATOM 653 O O . ASP A 1 81 ? 28.926 -4.101 -42.765 1.00 63.12 81 ASP A O 1
ATOM 657 N N . TRP A 1 82 ? 28.713 -3.645 -40.593 1.00 62.34 82 TRP A N 1
ATOM 658 C CA . TRP A 1 82 ? 28.697 -2.190 -40.786 1.00 62.34 82 TRP A CA 1
ATOM 659 C C . TRP A 1 82 ? 30.086 -1.584 -41.010 1.00 62.34 82 TRP A C 1
ATOM 661 O O . TRP A 1 82 ? 30.208 -0.536 -41.644 1.00 62.34 82 TRP A O 1
ATOM 671 N N . ALA A 1 83 ? 31.150 -2.243 -40.538 1.00 59.81 83 ALA A N 1
ATOM 672 C CA . ALA A 1 83 ? 32.523 -1.785 -40.757 1.00 59.81 83 ALA A CA 1
ATOM 673 C C . ALA A 1 83 ? 32.912 -1.759 -42.250 1.00 59.81 83 ALA A C 1
ATOM 675 O O . ALA A 1 83 ? 33.754 -0.955 -42.648 1.00 59.81 83 ALA A O 1
ATOM 676 N N . ASN A 1 84 ? 32.282 -2.598 -43.080 1.00 61.06 84 ASN A N 1
ATOM 677 C CA . ASN A 1 84 ? 32.580 -2.697 -44.510 1.00 61.06 84 ASN A CA 1
ATOM 678 C C . ASN A 1 84 ? 31.875 -1.609 -45.340 1.00 61.06 84 ASN A C 1
ATOM 680 O O . ASN A 1 84 ? 32.469 -1.090 -46.285 1.00 61.06 84 ASN A O 1
ATOM 684 N N . ASP A 1 85 ? 30.664 -1.199 -44.951 1.00 61.19 85 ASP A N 1
ATOM 685 C CA . ASP A 1 85 ? 29.884 -0.187 -45.680 1.00 61.19 85 ASP A CA 1
ATOM 686 C C . ASP A 1 85 ? 30.477 1.228 -45.554 1.00 61.19 85 ASP A C 1
ATOM 688 O O . ASP A 1 85 ? 30.379 2.029 -46.479 1.00 61.19 85 ASP A O 1
ATOM 692 N N . ILE A 1 86 ? 31.168 1.537 -44.449 1.00 60.22 86 ILE A N 1
ATOM 693 C CA . ILE A 1 86 ? 31.824 2.845 -44.243 1.00 60.22 86 ILE A CA 1
ATOM 694 C C . ILE A 1 86 ? 33.100 2.989 -45.094 1.00 60.22 86 ILE A C 1
ATOM 696 O O . ILE A 1 86 ? 33.518 4.102 -45.414 1.00 60.22 86 ILE A O 1
ATOM 700 N N . VAL A 1 87 ? 33.738 1.875 -45.465 1.00 59.59 87 VAL A N 1
ATOM 701 C CA . VAL A 1 87 ? 34.997 1.877 -46.230 1.00 59.59 87 VAL A CA 1
ATOM 702 C C . VAL A 1 87 ? 34.747 1.926 -47.744 1.00 59.59 87 VAL A C 1
ATOM 704 O O . VAL A 1 87 ? 35.624 2.368 -48.481 1.00 59.59 87 VAL A O 1
ATOM 707 N N . GLY A 1 88 ? 33.557 1.534 -48.212 1.00 58.78 88 GLY A N 1
ATOM 708 C CA . GLY A 1 88 ? 33.205 1.488 -49.638 1.00 58.78 88 GLY A CA 1
ATOM 709 C C . GLY A 1 88 ? 32.831 2.825 -50.295 1.00 58.78 88 GLY A C 1
ATOM 710 O O . GLY A 1 88 ? 32.731 2.866 -51.517 1.00 58.78 88 GLY A O 1
ATOM 711 N N . ASP A 1 89 ? 32.639 3.902 -49.523 1.00 54.91 89 ASP A N 1
ATOM 712 C CA . ASP A 1 89 ? 32.181 5.220 -50.012 1.00 54.91 89 ASP A CA 1
ATOM 713 C C . ASP A 1 89 ? 33.292 6.298 -49.978 1.00 54.91 89 ASP A C 1
ATOM 715 O O . ASP A 1 89 ? 33.050 7.476 -49.700 1.00 54.91 89 ASP A O 1
ATOM 719 N N . ARG A 1 90 ? 34.548 5.893 -50.216 1.00 48.41 90 ARG A N 1
ATOM 720 C CA . ARG A 1 90 ? 35.708 6.792 -50.356 1.00 48.41 90 ARG A CA 1
ATOM 721 C C . ARG A 1 90 ? 36.465 6.588 -51.658 1.00 48.41 90 ARG A C 1
ATOM 723 O O . ARG A 1 90 ? 36.750 5.422 -52.001 1.00 48.41 90 ARG A O 1
#

pLDDT: mean 75.87, std 17.72, range [33.94, 97.75]